Protein AF-A0A1A9QBC2-F1 (afdb_monomer_lite)

InterPro domains:
  IPR000055 Type I restriction modification DNA specificity domain [PF01420] (8-85)
  IPR044946 Type I restriction modification DNA specificity domain superfamily [G3DSA:3.90.220.20] (1-100)
  IPR051212 Type I restriction enzyme S subunit [PTHR43140] (9-100)

Foldseek 3Di:
DDDPDDDDDDPADVLLVVVQCPDPLVVVQQCVPDDDDDDDPRDVVSNVPDDDDGDDRVVSVVVSVVVVVVCCQDPPCVHHPVVVVVVVVVVVVVVVVVVVD

Sequence (101 aa):
MGGDIVIMKHNQNPKYLAYTLSTGDALLQKTKGKIKSKVVHSNIDQIKKLIIPIPSLEKQQEIVNLLDKFWELSNSIKGGLPAEILLRKHQYKYYRDKLLI

Structure (mmCIF, N/CA/C/O backbone):
data_AF-A0A1A9QBC2-F1
#
_entry.id   AF-A0A1A9QBC2-F1
#
loop_
_atom_site.group_PDB
_atom_site.id
_atom_site.type_symbol
_atom_site.label_atom_id
_atom_site.label_alt_id
_atom_site.label_comp_id
_atom_site.label_asym_id
_atom_site.label_entity_id
_atom_site.label_seq_id
_atom_site.pdbx_PDB_ins_code
_atom_site.Cartn_x
_atom_site.Cartn_y
_atom_site.Cartn_z
_atom_site.occupancy
_atom_site.B_iso_or_equiv
_atom_site.auth_seq_id
_atom_site.auth_comp_id
_atom_site.auth_asym_id
_atom_site.auth_atom_id
_atom_site.pdbx_PDB_model_num
ATOM 1 N N . MET A 1 1 ? -10.029 -29.150 6.532 1.00 40.44 1 MET A N 1
ATOM 2 C CA . MET A 1 1 ? -9.437 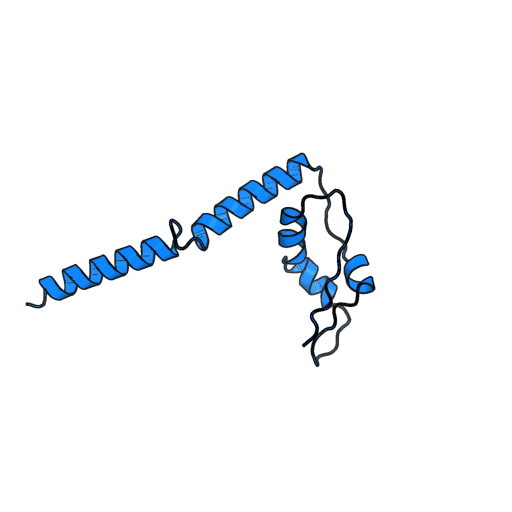-27.886 7.017 1.00 40.44 1 MET A CA 1
ATOM 3 C C . MET A 1 1 ? -10.530 -26.829 6.963 1.00 40.44 1 MET A C 1
ATOM 5 O O . MET A 1 1 ? -10.658 -26.148 5.955 1.00 40.44 1 MET A O 1
ATOM 9 N N . GLY A 1 2 ? -11.418 -26.814 7.962 1.00 39.44 2 GLY A N 1
ATOM 10 C CA . GLY A 1 2 ? -12.550 -25.886 8.002 1.00 39.44 2 GLY A CA 1
ATOM 11 C C . GLY A 1 2 ? -12.033 -24.489 8.311 1.00 39.44 2 GLY A C 1
ATOM 12 O O . GLY A 1 2 ? -11.483 -24.270 9.384 1.00 39.44 2 GLY A O 1
ATOM 13 N N . GLY A 1 3 ? -12.110 -23.584 7.340 1.00 52.16 3 GLY A N 1
ATOM 14 C CA . GLY A 1 3 ? -11.843 -22.175 7.584 1.00 52.16 3 GLY A CA 1
ATOM 15 C C . GLY A 1 3 ? -13.055 -21.584 8.283 1.00 52.16 3 GLY A C 1
ATOM 16 O O . GLY A 1 3 ? -14.096 -21.430 7.650 1.00 52.16 3 GLY A O 1
ATOM 17 N N . ASP A 1 4 ? -12.938 -21.283 9.572 1.00 57.69 4 ASP A N 1
ATOM 18 C CA . ASP A 1 4 ? -13.971 -20.541 10.286 1.00 57.69 4 ASP A CA 1
ATOM 19 C C . ASP A 1 4 ? -14.115 -19.155 9.636 1.00 57.69 4 ASP A C 1
ATOM 21 O O . ASP A 1 4 ? -13.225 -18.305 9.729 1.00 57.69 4 ASP A O 1
ATOM 25 N N . ILE A 1 5 ? -15.226 -18.928 8.929 1.00 60.03 5 ILE A N 1
ATOM 26 C CA . ILE A 1 5 ? -15.552 -17.621 8.354 1.00 60.03 5 ILE A CA 1
ATOM 27 C C . ILE A 1 5 ? -16.217 -16.792 9.450 1.00 60.03 5 ILE A C 1
ATOM 29 O O . ILE A 1 5 ? -17.353 -17.048 9.844 1.00 60.03 5 ILE A O 1
ATOM 33 N N . VAL A 1 6 ? -15.516 -15.769 9.931 1.00 63.97 6 VAL A N 1
ATOM 34 C CA . VAL A 1 6 ? -16.063 -14.811 10.897 1.00 63.97 6 VAL A CA 1
ATOM 35 C C . VAL A 1 6 ? -16.563 -13.581 10.147 1.00 63.97 6 VAL A C 1
ATOM 37 O O . VAL A 1 6 ? -15.772 -12.800 9.621 1.00 63.97 6 VAL A O 1
ATOM 40 N N . ILE A 1 7 ? -17.882 -13.384 10.124 1.00 66.44 7 ILE A N 1
ATOM 41 C CA . ILE A 1 7 ? -18.515 -12.192 9.546 1.00 66.44 7 ILE A CA 1
ATOM 42 C C . ILE A 1 7 ? -18.709 -11.160 10.662 1.00 66.44 7 ILE A C 1
ATOM 44 O O . ILE A 1 7 ? -19.556 -11.329 11.539 1.00 66.44 7 ILE A O 1
ATOM 48 N N . MET A 1 8 ? -17.932 -10.076 10.636 1.00 68.56 8 MET A N 1
ATOM 49 C CA . MET A 1 8 ? -18.098 -8.940 11.549 1.00 68.56 8 MET A CA 1
ATOM 50 C C . MET A 1 8 ? -18.906 -7.836 10.865 1.00 68.56 8 MET A C 1
ATOM 52 O O . MET A 1 8 ? -18.471 -7.275 9.864 1.00 68.56 8 MET A O 1
ATOM 56 N N . LYS A 1 9 ? -20.082 -7.506 11.410 1.00 73.62 9 LYS A N 1
ATOM 57 C CA . LYS A 1 9 ? -20.885 -6.370 10.935 1.00 73.62 9 LYS A CA 1
ATOM 58 C C . LYS A 1 9 ? -20.292 -5.061 11.466 1.00 73.62 9 LYS A C 1
ATOM 60 O O . LYS A 1 9 ? -20.170 -4.894 12.677 1.00 73.62 9 LYS A O 1
ATOM 65 N N . HIS A 1 10 ? -19.950 -4.137 10.572 1.00 78.69 10 HIS A N 1
ATOM 66 C CA . HIS A 1 10 ? -19.470 -2.794 10.906 1.00 78.69 10 HIS A CA 1
ATOM 67 C C . HIS A 1 10 ? -19.904 -1.783 9.838 1.00 78.69 10 HIS A C 1
ATOM 69 O O . HIS A 1 10 ? -20.187 -2.159 8.705 1.00 78.69 10 HIS A O 1
ATOM 75 N N . ASN A 1 11 ? -19.891 -0.493 10.184 1.00 85.00 11 ASN A N 1
ATOM 76 C CA . ASN A 1 11 ? -20.164 0.607 9.248 1.00 85.00 11 ASN A CA 1
ATOM 77 C C . ASN A 1 11 ? -18.885 1.233 8.644 1.00 85.00 11 ASN A C 1
ATOM 79 O O . ASN A 1 11 ? -18.945 2.276 8.009 1.00 85.00 11 ASN A O 1
ATOM 83 N N . GLN A 1 12 ? -17.710 0.647 8.902 1.00 86.94 12 GLN A N 1
ATOM 84 C CA . GLN A 1 12 ? -16.413 1.170 8.441 1.00 86.94 12 GLN A CA 1
ATOM 85 C C . GLN A 1 12 ? -16.033 0.679 7.038 1.00 86.94 12 GLN A C 1
ATOM 87 O O . GLN A 1 12 ? -16.554 -0.336 6.574 1.00 86.94 12 GLN A O 1
ATOM 92 N N . ASN A 1 13 ? -15.085 1.358 6.382 1.00 86.69 13 ASN A N 1
ATOM 93 C CA . ASN A 1 13 ? -14.583 0.940 5.076 1.00 86.69 13 ASN A CA 1
ATOM 94 C C . ASN A 1 13 ? -13.860 -0.427 5.187 1.00 86.69 13 ASN A C 1
ATOM 96 O O . ASN A 1 13 ? -12.881 -0.549 5.930 1.00 86.69 13 ASN A O 1
ATOM 100 N N . PRO A 1 14 ? -14.295 -1.465 4.448 1.00 87.38 14 PRO A N 1
ATOM 101 C CA . PRO A 1 14 ? -13.738 -2.812 4.577 1.00 87.38 14 PRO A CA 1
ATOM 102 C C . PRO A 1 14 ? -12.276 -2.902 4.122 1.00 87.38 14 PRO A C 1
ATOM 104 O O . PRO A 1 14 ? -11.498 -3.644 4.722 1.00 87.38 14 PRO A O 1
ATOM 107 N N . LYS A 1 15 ? -11.865 -2.121 3.112 1.00 88.81 15 LYS A N 1
ATOM 108 C CA . LYS A 1 15 ? -10.461 -2.065 2.676 1.00 88.81 15 LYS A CA 1
ATOM 109 C C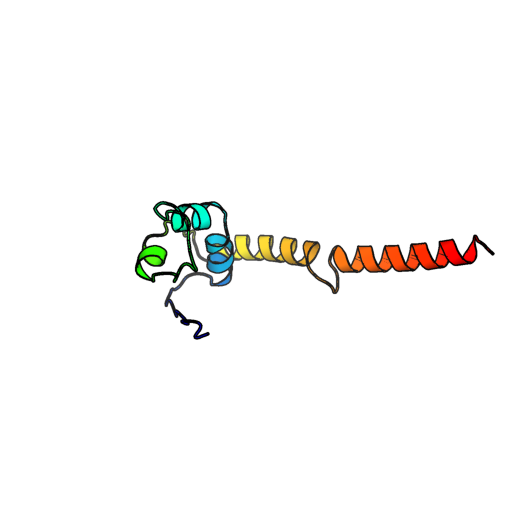 . L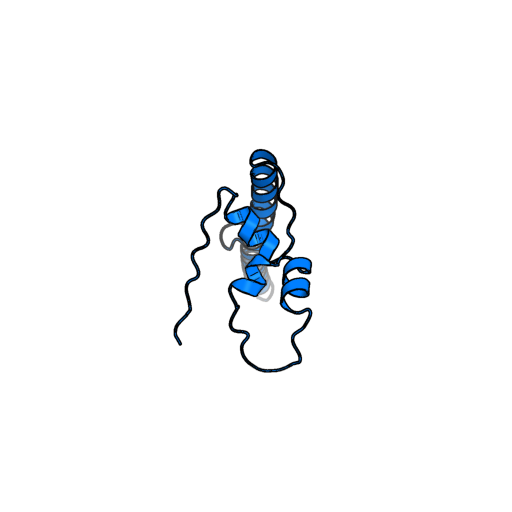YS A 1 15 ? -9.584 -1.403 3.730 1.00 88.81 15 LYS A C 1
ATOM 111 O O . LYS A 1 15 ? -8.488 -1.882 3.997 1.00 88.81 15 LYS A O 1
ATOM 116 N N . TYR A 1 16 ? -10.084 -0.350 4.378 1.00 90.19 16 TYR A N 1
ATOM 117 C CA . TYR A 1 16 ? -9.376 0.286 5.489 1.00 90.19 16 TYR A CA 1
ATOM 118 C C . TYR A 1 16 ? -9.140 -0.708 6.633 1.00 90.19 16 TYR A C 1
ATOM 120 O O . TYR A 1 16 ? -8.026 -0.819 7.144 1.00 90.19 16 TYR A O 1
ATOM 128 N N . LEU A 1 17 ? -10.160 -1.489 6.999 1.00 86.25 17 LEU A N 1
ATOM 129 C CA . LEU A 1 17 ? -10.005 -2.538 8.007 1.00 86.25 17 LEU A CA 1
ATOM 130 C C . LEU A 1 17 ? -9.028 -3.632 7.569 1.00 86.25 17 LEU A C 1
ATOM 132 O O . LEU A 1 17 ? -8.211 -4.065 8.374 1.00 86.25 17 LEU A O 1
ATOM 136 N N . ALA A 1 18 ? -9.055 -4.051 6.302 1.00 86.69 18 ALA A N 1
ATOM 137 C CA . ALA A 1 18 ? -8.093 -5.020 5.783 1.00 86.69 18 ALA A CA 1
ATOM 138 C C . ALA A 1 18 ? -6.649 -4.503 5.902 1.00 86.69 18 ALA A C 1
ATOM 140 O O . ALA A 1 18 ? -5.795 -5.203 6.451 1.00 86.69 18 ALA A O 1
ATOM 141 N N . TYR A 1 19 ? -6.394 -3.260 5.478 1.00 87.31 19 TYR A N 1
ATOM 142 C CA . TYR A 1 19 ? -5.079 -2.633 5.603 1.00 87.31 19 TYR A CA 1
ATOM 143 C C . TYR A 1 19 ? -4.652 -2.494 7.070 1.00 87.31 19 TYR A C 1
ATOM 145 O O . TYR A 1 19 ? -3.575 -2.957 7.436 1.00 87.31 19 TYR A O 1
ATOM 153 N N . THR A 1 20 ? -5.505 -1.955 7.943 1.00 84.06 20 THR A N 1
ATOM 154 C CA . THR A 1 20 ? -5.164 -1.744 9.365 1.00 84.06 20 THR A CA 1
ATOM 155 C C . THR A 1 20 ? -4.951 -3.042 10.143 1.00 84.06 20 THR A C 1
ATOM 157 O O . THR A 1 20 ? -4.047 -3.119 10.973 1.00 84.06 20 THR A O 1
ATOM 160 N N . LEU A 1 21 ? -5.726 -4.091 9.858 1.00 80.00 21 LEU A N 1
ATOM 161 C CA . LEU A 1 21 ? -5.558 -5.407 10.483 1.00 80.00 21 LEU A CA 1
ATOM 162 C C . LEU A 1 21 ? -4.325 -6.163 9.975 1.00 80.00 21 LEU A C 1
ATOM 164 O O . LEU A 1 21 ? -3.909 -7.131 10.626 1.00 80.00 21 LEU A O 1
ATOM 168 N N . SER A 1 22 ? -3.778 -5.742 8.832 1.00 77.12 22 SER A N 1
ATOM 169 C CA . SER A 1 22 ? -2.529 -6.248 8.259 1.00 77.12 22 SER A CA 1
ATOM 170 C C . SER A 1 22 ? -1.283 -5.495 8.745 1.00 77.12 22 SER A C 1
ATOM 172 O O . SER A 1 22 ? -0.170 -5.983 8.559 1.00 77.12 22 SER A O 1
ATOM 174 N N . THR A 1 23 ? -1.448 -4.348 9.416 1.00 78.00 23 THR A N 1
ATOM 175 C CA . THR A 1 23 ? -0.340 -3.554 9.965 1.00 78.00 23 THR A CA 1
ATOM 176 C C . THR A 1 23 ? 0.380 -4.283 11.106 1.00 78.00 23 THR A C 1
ATOM 178 O O . THR A 1 23 ? -0.229 -5.025 11.884 1.00 78.00 23 THR A O 1
ATOM 181 N N . GLY A 1 24 ? 1.685 -4.017 11.250 1.00 71.00 24 GLY A N 1
ATOM 182 C CA . GLY A 1 24 ? 2.537 -4.584 12.300 1.00 71.00 24 GLY A CA 1
ATOM 183 C C . GLY A 1 24 ? 1.966 -4.421 13.710 1.00 71.00 24 GLY A C 1
ATOM 184 O O . GLY A 1 24 ? 1.960 -5.382 14.470 1.00 71.00 24 GLY A O 1
ATOM 185 N N . ASP A 1 25 ? 1.379 -3.270 14.041 1.00 66.69 25 ASP A N 1
ATOM 186 C CA . ASP A 1 25 ? 0.787 -3.034 15.364 1.00 66.69 25 ASP A CA 1
ATOM 187 C C . ASP A 1 25 ? -0.404 -3.952 15.663 1.00 66.69 25 ASP A C 1
ATOM 189 O O . ASP A 1 25 ? -0.512 -4.493 16.766 1.00 66.69 25 ASP A O 1
ATOM 193 N N . ALA A 1 26 ? -1.269 -4.199 14.675 1.00 67.06 26 ALA A N 1
ATOM 194 C CA . ALA A 1 26 ? -2.378 -5.138 14.816 1.00 67.06 26 ALA A CA 1
ATOM 195 C C . ALA A 1 26 ? -1.868 -6.582 14.961 1.00 67.06 26 ALA A C 1
ATOM 197 O O . ALA A 1 26 ? -2.416 -7.374 15.731 1.00 67.06 26 ALA A O 1
ATOM 198 N N . LEU A 1 27 ? -0.779 -6.935 14.275 1.00 64.69 27 LEU A N 1
ATOM 199 C CA . LEU A 1 27 ? -0.132 -8.238 14.427 1.00 64.69 27 LEU A CA 1
ATOM 200 C C . LEU A 1 27 ? 0.535 -8.395 15.806 1.00 64.69 27 LEU A C 1
ATOM 202 O O . LEU A 1 27 ? 0.415 -9.443 16.444 1.00 64.69 27 LEU A O 1
ATOM 206 N N . LEU A 1 28 ? 1.187 -7.347 16.308 1.00 63.62 28 LEU A N 1
ATOM 207 C CA . LEU A 1 28 ? 1.809 -7.324 17.632 1.00 63.62 28 LEU A CA 1
ATOM 208 C C . LEU A 1 28 ? 0.756 -7.418 18.743 1.00 63.62 28 LEU A C 1
ATOM 210 O O . LEU A 1 28 ? 0.934 -8.166 19.700 1.00 63.62 28 LEU A O 1
ATOM 214 N N . GLN A 1 29 ? -0.387 -6.746 18.599 1.00 60.66 29 GLN A N 1
ATOM 215 C CA . GLN A 1 29 ? -1.515 -6.889 19.525 1.00 60.66 29 GLN A CA 1
ATOM 216 C C . GLN A 1 29 ? -2.129 -8.301 19.489 1.00 60.66 29 GLN A C 1
ATOM 218 O O . GLN A 1 29 ? -2.469 -8.842 20.539 1.00 60.66 29 GLN A O 1
ATOM 223 N N . LYS A 1 30 ? -2.202 -8.949 18.315 1.00 61.41 30 LYS A N 1
ATOM 224 C CA . LYS A 1 30 ? -2.655 -10.352 18.181 1.00 61.41 30 LYS A CA 1
ATOM 225 C C . LYS A 1 30 ? -1.695 -11.374 18.804 1.00 61.41 30 LYS A C 1
ATOM 227 O O . LYS A 1 30 ? -2.126 -12.488 19.130 1.00 61.41 30 LYS A O 1
ATOM 232 N N . THR A 1 31 ? -0.409 -11.032 18.915 1.00 60.56 31 THR A N 1
ATOM 233 C CA . THR A 1 31 ? 0.657 -11.918 19.421 1.00 60.56 31 THR A CA 1
ATOM 234 C C . THR A 1 31 ? 1.048 -11.639 20.875 1.00 60.56 31 THR A C 1
ATOM 236 O O . THR A 1 31 ? 1.571 -12.546 21.527 1.00 60.56 31 THR A O 1
ATOM 239 N N . LYS A 1 32 ? 0.736 -10.455 21.431 1.00 56.53 32 LYS A N 1
ATOM 240 C CA . LYS A 1 32 ? 0.875 -10.153 22.867 1.00 56.53 32 LYS A CA 1
ATOM 241 C C . LYS A 1 32 ? 0.062 -11.160 23.693 1.00 56.53 32 LYS A C 1
ATOM 243 O O . LYS A 1 32 ? -1.163 -11.105 23.740 1.00 56.53 32 LYS A O 1
ATOM 248 N N . GLY A 1 33 ? 0.769 -12.103 24.321 1.00 52.50 33 GLY A N 1
ATOM 249 C CA . GLY A 1 33 ? 0.200 -13.170 25.152 1.00 52.50 33 GLY A CA 1
ATOM 250 C C . GLY A 1 33 ? 0.237 -14.585 24.553 1.00 52.50 33 GLY A C 1
ATOM 251 O O . GLY A 1 33 ? -0.291 -15.498 25.181 1.00 52.50 33 GLY A O 1
ATOM 252 N N . LYS A 1 34 ? 0.845 -14.810 23.375 1.00 50.22 34 LYS A N 1
ATOM 253 C CA . LYS A 1 34 ? 0.984 -16.157 22.782 1.00 50.22 34 LYS A CA 1
ATOM 254 C C . LYS A 1 34 ? 2.415 -16.681 22.899 1.00 50.22 34 LYS A C 1
ATOM 256 O O . LYS A 1 34 ? 3.313 -16.250 22.182 1.00 50.22 34 LYS A O 1
ATOM 261 N N . ILE A 1 35 ? 2.609 -17.640 23.804 1.00 40.38 35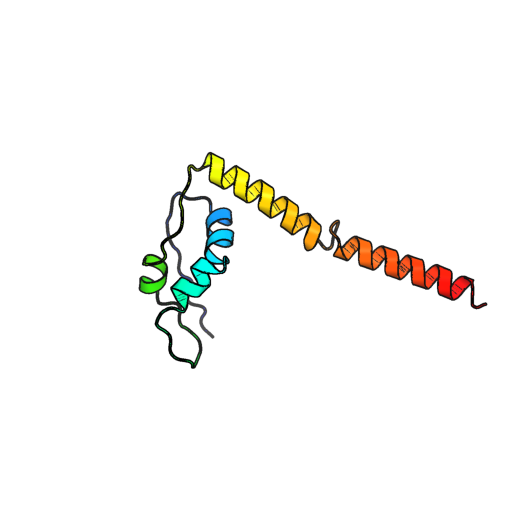 ILE A N 1
ATOM 262 C CA . ILE A 1 35 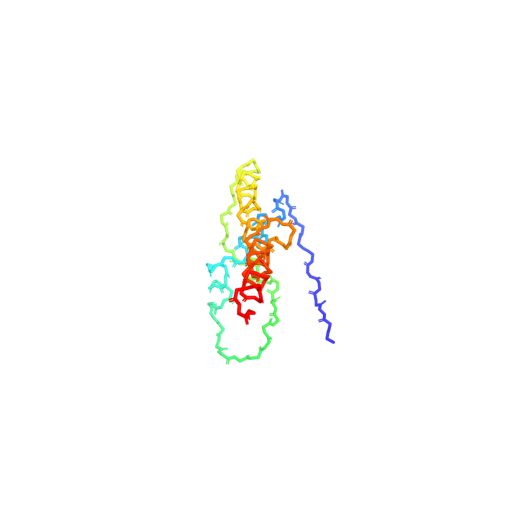? 3.805 -18.489 23.868 1.00 40.38 35 ILE A CA 1
ATOM 263 C C . ILE A 1 35 ? 3.828 -19.355 22.599 1.00 40.38 35 ILE A C 1
ATOM 265 O O . ILE A 1 35 ? 2.793 -19.866 22.173 1.00 40.38 35 ILE A O 1
ATOM 269 N N . LYS A 1 36 ? 5.007 -19.471 21.973 1.00 44.25 36 LYS A N 1
ATOM 270 C CA . LYS A 1 36 ? 5.294 -20.295 20.787 1.00 44.25 36 LYS A CA 1
ATOM 271 C C . LYS A 1 36 ? 4.556 -21.642 20.841 1.00 44.25 36 LYS A C 1
ATOM 273 O O . LYS A 1 36 ? 4.885 -22.448 21.700 1.00 44.25 36 LYS A O 1
ATOM 278 N N . SER A 1 37 ? 3.634 -21.896 19.908 1.00 39.72 37 SER A N 1
ATOM 279 C CA . SER A 1 37 ? 3.443 -23.173 19.187 1.00 39.72 37 SER A CA 1
ATOM 280 C C . SER A 1 37 ? 2.006 -23.308 18.659 1.00 39.72 37 SER A C 1
ATOM 282 O O . SER A 1 37 ? 1.047 -23.091 19.390 1.00 39.72 37 SER A O 1
ATOM 284 N N . LYS A 1 38 ? 1.896 -23.757 17.402 1.00 38.12 38 LYS A N 1
ATOM 285 C CA . LYS A 1 38 ? 0.714 -24.360 16.758 1.00 38.12 38 LYS A CA 1
ATOM 286 C C . LYS A 1 38 ? -0.461 -23.422 16.426 1.00 38.12 38 LYS A C 1
ATOM 288 O O . LYS A 1 38 ? -1.097 -22.845 17.295 1.00 38.12 38 LYS A O 1
ATOM 293 N N . VAL A 1 39 ? -0.719 -23.311 15.116 1.00 42.66 39 VAL A N 1
ATOM 294 C CA . VAL A 1 39 ? -1.905 -22.761 14.423 1.00 42.66 39 VAL A CA 1
ATOM 295 C C . VAL A 1 39 ? -2.863 -21.981 15.327 1.00 42.66 39 VAL A C 1
ATOM 297 O O . VAL A 1 39 ? -3.730 -22.536 16.004 1.00 42.66 39 VAL A O 1
ATOM 300 N N . VAL A 1 40 ? -2.688 -20.663 15.310 1.00 48.66 40 VAL A N 1
ATOM 301 C CA . VAL A 1 40 ? -3.500 -19.722 16.070 1.00 48.66 40 VAL A CA 1
ATOM 302 C C . VAL A 1 40 ? -4.916 -19.715 15.498 1.00 48.66 40 VAL A C 1
ATOM 304 O O . VAL A 1 40 ? -5.186 -19.037 14.508 1.00 48.66 40 VAL A O 1
ATOM 307 N N . HIS A 1 41 ? -5.831 -20.440 16.138 1.00 48.69 41 HIS A N 1
ATOM 308 C CA . HIS A 1 41 ? -7.255 -20.199 15.944 1.00 48.69 41 HIS A CA 1
ATOM 309 C C . HIS A 1 41 ? -7.507 -18.762 16.400 1.00 48.69 41 HIS A C 1
ATOM 311 O O . HIS A 1 41 ? -7.213 -18.390 17.542 1.00 48.69 41 HIS A O 1
ATOM 317 N N . SER A 1 42 ? -7.931 -17.912 15.469 1.00 53.91 42 SER A N 1
ATOM 318 C CA . SER A 1 42 ? -8.201 -16.511 15.763 1.00 53.91 42 SER A CA 1
ATOM 319 C C . SER A 1 42 ? -9.472 -16.444 16.596 1.00 53.91 42 SER A C 1
ATOM 321 O O . SER A 1 42 ? -10.571 -16.386 16.058 1.00 53.91 42 SER A O 1
ATOM 323 N N . ASN A 1 43 ? -9.324 -16.503 17.919 1.00 61.09 43 ASN A N 1
ATOM 324 C CA . ASN A 1 43 ? -10.449 -16.345 18.824 1.00 61.09 43 ASN A CA 1
ATOM 325 C C . ASN A 1 43 ? -11.062 -14.951 18.594 1.00 61.09 43 ASN A C 1
ATOM 327 O O . ASN A 1 43 ? -10.367 -13.935 18.701 1.00 61.09 43 ASN A O 1
ATOM 331 N N . ILE A 1 44 ? -12.350 -14.912 18.247 1.00 61.69 44 ILE A N 1
ATOM 332 C CA . ILE A 1 44 ? -13.121 -13.699 17.930 1.00 61.69 44 ILE A CA 1
ATOM 333 C C . ILE A 1 44 ? -12.972 -12.656 19.044 1.00 61.69 44 ILE A C 1
ATOM 335 O O . ILE A 1 44 ? -12.849 -11.461 18.771 1.00 61.69 44 ILE A O 1
ATOM 339 N N . ASP A 1 45 ? -12.887 -13.104 20.296 1.00 64.12 45 ASP A N 1
ATOM 340 C CA . ASP A 1 45 ? -12.728 -12.232 21.460 1.00 64.12 45 ASP A CA 1
ATOM 341 C C . ASP A 1 45 ? -11.375 -11.518 21.510 1.00 64.12 45 ASP A C 1
ATOM 343 O O . ASP A 1 45 ? -11.270 -10.437 22.085 1.00 64.12 45 ASP A O 1
ATOM 347 N N . GLN A 1 46 ? -10.330 -12.081 20.897 1.00 64.12 46 GLN A N 1
ATOM 348 C CA . GLN A 1 46 ? -9.041 -11.399 20.767 1.00 64.12 46 GLN A CA 1
ATOM 349 C C . GLN A 1 46 ? -9.062 -10.371 19.641 1.00 64.12 46 GLN A C 1
ATOM 351 O O . GLN A 1 46 ? -8.450 -9.316 19.778 1.00 64.12 46 GLN A O 1
ATOM 356 N N . ILE A 1 47 ? -9.797 -10.642 18.557 1.00 65.88 47 ILE A N 1
ATOM 357 C CA . ILE A 1 47 ? -9.959 -9.666 17.476 1.00 65.88 47 ILE A CA 1
ATOM 358 C C . ILE A 1 47 ? -10.775 -8.462 17.962 1.00 65.88 47 ILE A C 1
ATOM 360 O O . ILE A 1 47 ? -10.395 -7.331 17.686 1.00 65.88 47 ILE A O 1
ATOM 364 N N . LYS A 1 48 ? -11.834 -8.678 18.754 1.00 67.88 48 LYS A N 1
ATOM 365 C CA . LYS A 1 48 ? -12.627 -7.590 19.360 1.00 67.88 48 LYS A CA 1
ATOM 366 C C . LYS A 1 48 ? -11.824 -6.682 20.300 1.00 67.88 48 LYS A C 1
ATOM 368 O O . LYS A 1 48 ? -12.228 -5.549 20.526 1.00 67.88 48 LYS A O 1
ATOM 373 N N . LYS A 1 49 ? -10.715 -7.174 20.861 1.00 69.06 49 LYS A N 1
ATOM 374 C CA . LYS A 1 49 ? -9.833 -6.420 21.769 1.00 69.06 49 LYS A CA 1
ATOM 375 C C . LYS A 1 49 ? -8.761 -5.602 21.042 1.00 69.06 49 LYS A C 1
ATOM 377 O O . LYS A 1 49 ? -8.030 -4.874 21.707 1.00 69.06 49 LYS A O 1
ATOM 382 N N . LEU A 1 50 ? -8.642 -5.724 19.715 1.00 71.62 50 LEU A N 1
ATOM 383 C CA . LEU A 1 50 ? -7.720 -4.900 18.935 1.00 71.62 50 LEU A CA 1
ATOM 384 C C . LEU A 1 50 ? -8.139 -3.438 19.006 1.00 71.62 50 LEU A C 1
ATOM 386 O O . LEU A 1 50 ? -9.262 -3.079 18.657 1.00 71.62 50 LEU A O 1
ATOM 390 N N . ILE A 1 51 ? -7.196 -2.598 19.408 1.00 75.44 51 ILE A N 1
ATOM 391 C CA . ILE A 1 51 ? -7.362 -1.154 19.378 1.00 75.44 51 ILE A CA 1
ATOM 392 C C . ILE A 1 51 ? -6.786 -0.681 18.050 1.00 75.44 51 ILE A C 1
ATOM 394 O O . ILE A 1 51 ? -5.573 -0.748 17.829 1.00 75.44 51 ILE A O 1
ATOM 398 N N . ILE A 1 52 ? -7.673 -0.225 17.170 1.00 80.31 52 ILE A N 1
ATOM 399 C CA . ILE A 1 52 ? -7.327 0.389 15.889 1.00 80.31 52 ILE A CA 1
ATOM 400 C C . ILE A 1 52 ? -7.878 1.818 15.835 1.00 80.31 52 ILE A C 1
ATOM 402 O O . ILE A 1 52 ? -8.961 2.074 16.369 1.00 80.31 52 ILE A O 1
ATOM 406 N N . PRO A 1 53 ? -7.163 2.761 15.200 1.00 82.12 53 PRO A N 1
ATOM 407 C CA . PRO A 1 53 ? -7.712 4.082 14.942 1.00 82.12 53 PRO A CA 1
ATOM 408 C C . PRO A 1 53 ? -8.867 3.972 13.941 1.00 82.12 53 PRO A C 1
ATOM 410 O O . PRO A 1 53 ? -8.757 3.285 12.929 1.00 82.12 53 PRO A O 1
ATOM 413 N N . ILE A 1 54 ? -9.974 4.660 14.218 1.00 86.69 54 ILE A N 1
ATOM 414 C CA . ILE A 1 54 ? -11.124 4.747 13.309 1.00 86.69 54 ILE A CA 1
ATOM 415 C C . ILE A 1 54 ? -11.374 6.231 13.005 1.00 86.69 54 ILE A C 1
ATOM 417 O O . ILE A 1 54 ? -12.062 6.904 13.773 1.00 86.69 54 ILE A O 1
ATOM 421 N N . PRO A 1 55 ? -10.779 6.777 11.928 1.00 89.44 55 PRO A N 1
ATOM 422 C CA . PRO A 1 55 ? -11.043 8.145 11.486 1.00 89.44 55 PRO A CA 1
ATOM 423 C C . PRO A 1 55 ? -12.417 8.247 10.795 1.00 89.44 55 PRO A C 1
ATOM 425 O O . PRO A 1 55 ? -13.115 7.246 10.643 1.00 89.44 55 PRO A O 1
ATOM 428 N N . SER A 1 56 ? -12.822 9.442 10.351 1.00 94.00 56 SER A N 1
ATOM 429 C CA . SER A 1 56 ? -14.064 9.622 9.579 1.00 94.00 56 SER A CA 1
ATOM 430 C C . SER A 1 56 ? -14.060 8.803 8.280 1.00 94.00 56 SER A C 1
ATOM 432 O O . SER A 1 56 ? -12.998 8.505 7.731 1.00 94.00 56 SER A O 1
ATOM 434 N N . LEU A 1 57 ? -15.245 8.456 7.765 1.00 92.62 57 LEU A N 1
ATOM 435 C CA . LEU A 1 57 ? -15.382 7.644 6.547 1.00 92.62 57 LEU A CA 1
ATOM 436 C C . LEU A 1 57 ? -14.676 8.265 5.333 1.00 92.62 57 LEU A C 1
ATOM 438 O O . LEU A 1 57 ? -14.036 7.547 4.569 1.00 92.62 57 LEU A O 1
ATOM 442 N N . GLU A 1 58 ? -14.725 9.591 5.194 1.00 93.56 58 GLU A N 1
ATOM 443 C CA . GLU A 1 58 ? -14.011 10.317 4.135 1.00 93.56 58 GLU A CA 1
ATOM 444 C C . GLU A 1 58 ? -12.498 10.096 4.224 1.00 93.56 58 GLU A C 1
ATOM 446 O O . GLU A 1 58 ? -11.872 9.666 3.257 1.00 93.56 58 GLU A O 1
ATOM 451 N N . LYS A 1 59 ? -11.916 10.267 5.418 1.00 91.94 59 LYS A N 1
ATOM 452 C CA . LYS A 1 59 ? -10.486 10.021 5.644 1.00 91.94 59 LYS A CA 1
ATOM 453 C C . LYS A 1 59 ? -10.110 8.562 5.416 1.00 91.94 59 LYS A C 1
ATOM 455 O O . LYS A 1 59 ? -9.038 8.281 4.890 1.00 91.94 59 LYS A O 1
ATOM 460 N N . GLN A 1 60 ? -10.974 7.616 5.787 1.00 92.12 60 GLN A N 1
ATOM 461 C CA . GLN A 1 60 ? -10.740 6.203 5.476 1.00 92.12 60 GLN A CA 1
ATOM 462 C C . GLN A 1 60 ? -10.657 5.978 3.967 1.00 92.12 60 GLN A C 1
ATOM 464 O O . GLN A 1 60 ? -9.778 5.247 3.515 1.00 92.12 60 GLN A O 1
ATOM 469 N N . GLN A 1 61 ? -11.537 6.614 3.190 1.00 94.00 61 GLN A N 1
ATOM 470 C CA . GLN A 1 61 ? -11.527 6.501 1.736 1.00 94.00 61 GLN A CA 1
ATOM 471 C C . GLN A 1 61 ? -10.268 7.118 1.119 1.00 94.00 61 GLN A C 1
ATOM 473 O O . GLN A 1 61 ? -9.676 6.512 0.229 1.00 94.00 61 GLN A O 1
ATOM 478 N N . GLU A 1 62 ? -9.824 8.277 1.604 1.00 95.06 62 GLU A N 1
ATOM 479 C CA . GLU A 1 62 ? -8.567 8.897 1.169 1.00 95.06 62 GLU A CA 1
ATOM 480 C C . GLU A 1 62 ? -7.363 7.985 1.425 1.00 95.06 62 GLU A C 1
ATOM 482 O O . GLU A 1 62 ? -6.561 7.745 0.519 1.00 95.06 62 GLU A O 1
ATOM 487 N N . ILE A 1 63 ? -7.270 7.419 2.634 1.00 93.31 63 ILE A N 1
ATOM 488 C CA . ILE A 1 63 ? -6.202 6.485 3.008 1.00 93.31 63 ILE A CA 1
ATOM 489 C C . ILE A 1 63 ? -6.230 5.255 2.099 1.00 93.31 63 ILE A C 1
ATOM 491 O O . ILE A 1 63 ? -5.196 4.862 1.563 1.00 93.31 63 ILE A O 1
ATOM 495 N N . VAL A 1 64 ? -7.408 4.662 1.890 1.00 94.19 64 VAL A N 1
ATOM 496 C CA . VAL A 1 64 ? -7.569 3.493 1.015 1.00 94.19 64 VAL A CA 1
ATOM 497 C C . VAL A 1 64 ? -7.158 3.818 -0.416 1.00 94.19 64 VAL A C 1
ATOM 499 O O . VAL A 1 64 ? -6.414 3.050 -1.010 1.00 94.19 64 VAL A O 1
ATOM 502 N N . ASN A 1 65 ? -7.577 4.962 -0.957 1.00 94.81 65 ASN A N 1
ATOM 503 C CA . ASN A 1 65 ? -7.222 5.367 -2.317 1.00 94.81 65 ASN A CA 1
ATOM 504 C C . ASN A 1 65 ? -5.709 5.534 -2.487 1.00 94.81 65 ASN A C 1
ATOM 506 O O . ASN A 1 65 ? -5.158 5.175 -3.526 1.00 94.81 65 ASN A O 1
ATOM 510 N N . LEU A 1 66 ? -5.033 6.091 -1.481 1.00 95.00 66 LEU A N 1
ATOM 511 C CA . LEU A 1 66 ? -3.583 6.237 -1.497 1.00 95.00 66 LEU A CA 1
ATOM 512 C C . LEU A 1 66 ? -2.890 4.869 -1.456 1.00 95.00 66 LEU A C 1
ATOM 514 O O . LEU A 1 66 ? -2.017 4.599 -2.279 1.00 95.00 66 LEU A O 1
ATOM 518 N N . LEU A 1 67 ? -3.299 3.997 -0.531 1.00 92.69 67 LEU A N 1
ATOM 519 C CA . LEU A 1 67 ? -2.723 2.660 -0.376 1.00 92.69 67 LEU A CA 1
ATOM 520 C C . LEU A 1 67 ? -2.968 1.776 -1.603 1.00 92.69 67 LEU A C 1
ATOM 522 O O . LEU A 1 67 ? -2.044 1.097 -2.044 1.00 92.69 67 LEU A O 1
ATOM 526 N N . ASP A 1 68 ? -4.161 1.835 -2.196 1.00 92.56 68 ASP A N 1
ATOM 527 C CA . ASP A 1 68 ? -4.499 1.088 -3.410 1.00 92.56 68 ASP A CA 1
ATOM 528 C C . ASP A 1 68 ? -3.599 1.506 -4.584 1.00 92.56 68 ASP A C 1
ATOM 530 O O . ASP A 1 68 ? -3.099 0.638 -5.296 1.00 92.56 68 ASP A O 1
ATOM 534 N N . LYS A 1 69 ? -3.303 2.806 -4.746 1.00 93.00 69 LYS A N 1
ATOM 535 C CA . LYS A 1 69 ? -2.367 3.290 -5.780 1.00 93.00 69 LYS A CA 1
ATOM 536 C C . LYS A 1 69 ? -0.954 2.739 -5.587 1.00 93.00 69 LYS A C 1
ATOM 538 O O . LYS A 1 69 ? -0.322 2.311 -6.551 1.00 93.00 69 LYS A O 1
ATOM 543 N N . PHE A 1 70 ? -0.450 2.732 -4.352 1.00 92.50 70 PHE A N 1
ATOM 544 C CA . PHE A 1 70 ? 0.863 2.151 -4.056 1.00 92.50 70 PHE A CA 1
ATOM 545 C C . PHE A 1 70 ? 0.883 0.643 -4.292 1.00 92.50 70 PHE A C 1
ATOM 547 O O . PHE A 1 70 ? 1.840 0.114 -4.862 1.00 92.50 70 PHE A O 1
ATOM 554 N N . TRP A 1 71 ? -0.175 -0.048 -3.873 1.00 90.75 71 TRP A N 1
ATOM 555 C CA . TRP A 1 71 ? -0.304 -1.480 -4.078 1.00 90.75 71 TRP A CA 1
ATOM 556 C C . TRP A 1 71 ? -0.340 -1.827 -5.567 1.00 90.75 71 TRP A C 1
ATOM 558 O O . TRP A 1 71 ? 0.374 -2.734 -5.994 1.00 90.75 71 TRP A O 1
ATOM 568 N N . GLU A 1 72 ? -1.110 -1.079 -6.360 1.00 91.69 72 GLU A N 1
ATOM 569 C CA . GLU A 1 72 ? -1.197 -1.251 -7.807 1.00 91.69 72 GLU A CA 1
ATOM 570 C C . GLU A 1 72 ? 0.171 -1.045 -8.462 1.00 91.69 72 GLU A C 1
ATOM 572 O O . GLU A 1 72 ? 0.640 -1.920 -9.187 1.00 91.69 72 GLU A O 1
ATOM 577 N N . LEU A 1 73 ? 0.870 0.043 -8.137 1.00 92.50 73 LEU A N 1
ATOM 578 C CA . LEU A 1 73 ? 2.196 0.306 -8.691 1.00 92.50 73 LEU A CA 1
ATOM 579 C C . LEU A 1 73 ? 3.213 -0.789 -8.326 1.00 92.50 73 LEU A C 1
ATOM 581 O O . LEU A 1 73 ? 4.012 -1.194 -9.167 1.00 92.50 73 LEU A O 1
ATOM 585 N N . SER A 1 74 ? 3.189 -1.294 -7.091 1.00 90.38 74 SER A N 1
ATOM 586 C CA . SER A 1 74 ? 4.173 -2.276 -6.621 1.00 90.38 74 SER A CA 1
ATOM 587 C C . SER A 1 74 ? 3.884 -3.707 -7.077 1.00 90.38 74 SER A C 1
ATOM 589 O O . SER A 1 74 ? 4.819 -4.461 -7.337 1.00 90.38 74 SER A O 1
ATOM 591 N N . ASN A 1 75 ? 2.613 -4.108 -7.137 1.00 89.00 75 ASN A N 1
ATOM 592 C CA . ASN A 1 75 ? 2.224 -5.518 -7.251 1.00 89.00 75 ASN A CA 1
ATOM 593 C C . ASN A 1 75 ? 1.406 -5.838 -8.506 1.00 89.00 75 ASN A C 1
ATOM 595 O O . ASN A 1 75 ? 1.199 -7.015 -8.807 1.00 89.00 75 ASN A O 1
ATOM 599 N N . SER A 1 76 ? 0.935 -4.835 -9.255 1.00 90.75 76 SER A N 1
ATOM 600 C CA . SER A 1 76 ? 0.147 -5.091 -10.461 1.00 90.75 76 SER A CA 1
ATOM 601 C C . SER A 1 76 ? 0.995 -5.750 -11.543 1.00 90.75 76 SER A C 1
ATOM 603 O O . SER A 1 76 ? 1.970 -5.194 -12.046 1.00 90.75 76 SER A O 1
ATOM 605 N N . ILE A 1 77 ? 0.557 -6.928 -11.975 1.00 85.25 77 ILE A N 1
ATOM 606 C CA . ILE A 1 77 ? 1.153 -7.666 -13.093 1.00 85.25 77 ILE A CA 1
ATOM 607 C C . ILE A 1 77 ? 0.806 -7.067 -14.465 1.00 85.25 77 ILE A C 1
ATOM 609 O O . ILE A 1 77 ? 1.403 -7.462 -15.461 1.00 85.25 77 ILE A O 1
ATOM 613 N N . LYS A 1 78 ? -0.167 -6.146 -14.536 1.00 83.44 78 LYS A N 1
ATOM 614 C CA . LYS A 1 78 ? -0.636 -5.540 -15.797 1.00 83.44 78 LYS A CA 1
ATOM 615 C C . LYS A 1 78 ? -0.088 -4.135 -16.054 1.00 83.44 78 LYS A C 1
ATOM 617 O O . LYS A 1 78 ? -0.182 -3.664 -17.179 1.00 83.44 78 LYS A O 1
ATOM 622 N N . GLY A 1 79 ? 0.486 -3.482 -15.047 1.00 82.56 79 GLY A N 1
ATOM 623 C CA . GLY A 1 79 ? 1.006 -2.118 -15.194 1.00 82.56 79 GLY A CA 1
ATOM 624 C C . GLY A 1 79 ? 1.881 -1.623 -14.045 1.00 82.56 79 GLY A C 1
ATOM 625 O O . GLY A 1 79 ? 2.262 -0.459 -14.044 1.00 82.56 79 GLY A O 1
ATOM 626 N N . GLY A 1 80 ? 2.191 -2.476 -13.068 1.00 90.19 80 GLY A N 1
ATOM 627 C CA . GLY A 1 80 ? 3.112 -2.148 -11.987 1.00 90.19 80 GLY A CA 1
ATOM 628 C C . GLY A 1 80 ? 4.552 -2.545 -12.309 1.00 90.19 80 GLY A C 1
ATOM 629 O O . GLY A 1 80 ? 4.865 -3.067 -13.385 1.00 90.19 80 GLY A O 1
ATOM 630 N N . LEU A 1 81 ? 5.426 -2.372 -11.321 1.00 93.56 81 LEU A N 1
ATOM 631 C CA . LEU A 1 81 ? 6.846 -2.727 -11.386 1.00 93.56 81 LEU A CA 1
ATOM 632 C C . LEU A 1 81 ? 7.117 -4.149 -11.919 1.00 93.56 81 LEU A C 1
ATOM 634 O O . LEU A 1 81 ? 8.037 -4.302 -12.725 1.00 93.56 81 LEU A O 1
ATOM 638 N N . PRO A 1 82 ? 6.347 -5.201 -11.558 1.00 94.25 82 PRO A N 1
ATOM 639 C CA . PRO A 1 82 ? 6.587 -6.543 -12.084 1.00 94.25 82 PRO A CA 1
ATOM 640 C C . PRO A 1 82 ? 6.448 -6.626 -13.609 1.00 94.25 82 PRO A C 1
ATOM 642 O O . PRO A 1 82 ? 7.238 -7.314 -14.259 1.00 94.25 82 PRO A O 1
ATOM 645 N N . ALA A 1 83 ? 5.475 -5.907 -14.180 1.00 93.38 83 ALA A N 1
ATOM 646 C CA . ALA A 1 83 ? 5.252 -5.862 -15.622 1.00 93.38 83 ALA A CA 1
ATOM 647 C C . ALA A 1 83 ? 6.426 -5.179 -16.338 1.00 93.38 83 ALA A C 1
ATOM 649 O O . ALA A 1 83 ? 6.941 -5.691 -17.333 1.00 93.38 83 ALA A O 1
ATOM 650 N N . GLU A 1 84 ? 6.904 -4.061 -15.787 1.00 93.75 84 GLU A N 1
ATOM 651 C CA . GLU A 1 84 ? 8.042 -3.327 -16.338 1.00 93.75 84 GLU A CA 1
ATOM 652 C C . GLU A 1 84 ? 9.343 -4.141 -16.265 1.00 93.75 84 GLU A C 1
ATOM 654 O O . GLU A 1 84 ? 10.094 -4.211 -17.240 1.00 93.75 84 GLU A O 1
ATOM 659 N N . ILE A 1 85 ? 9.599 -4.816 -15.140 1.00 94.94 85 ILE A N 1
ATOM 660 C CA . ILE A 1 85 ? 10.766 -5.693 -14.979 1.00 94.94 85 ILE A CA 1
ATOM 661 C C . ILE A 1 85 ? 10.738 -6.819 -16.015 1.00 94.94 85 ILE A C 1
ATOM 663 O O . ILE A 1 85 ? 11.772 -7.132 -16.611 1.00 94.94 85 ILE A O 1
ATOM 667 N N . LEU A 1 86 ? 9.574 -7.434 -16.239 1.00 95.06 86 LEU A N 1
ATOM 668 C CA . LEU A 1 86 ? 9.422 -8.495 -17.230 1.00 95.06 86 LEU A CA 1
ATOM 669 C C . LEU A 1 86 ? 9.724 -7.969 -18.639 1.00 95.06 86 LEU A C 1
ATOM 671 O O . LEU A 1 86 ? 10.529 -8.568 -19.355 1.00 95.06 86 LEU A O 1
ATOM 675 N N . LEU A 1 87 ? 9.171 -6.809 -18.998 1.00 95.69 87 LEU A N 1
ATOM 676 C CA . LEU A 1 87 ? 9.424 -6.161 -20.284 1.00 95.69 87 LEU A CA 1
ATOM 677 C C . LEU A 1 87 ? 10.917 -5.850 -20.489 1.00 95.69 87 LEU A C 1
ATOM 679 O O . LEU A 1 87 ? 11.484 -6.214 -21.520 1.00 95.69 87 LEU A O 1
ATOM 683 N N . ARG A 1 88 ? 11.586 -5.260 -19.488 1.00 96.06 88 ARG A N 1
ATOM 684 C CA . ARG A 1 88 ? 13.027 -4.951 -19.547 1.00 96.06 88 ARG A CA 1
ATOM 685 C C . ARG A 1 88 ? 13.890 -6.212 -19.643 1.00 96.06 88 ARG A C 1
ATOM 687 O O . ARG A 1 88 ? 14.888 -6.210 -20.359 1.00 96.06 88 ARG A O 1
ATOM 694 N N . LYS A 1 89 ? 13.503 -7.313 -18.987 1.00 96.69 89 LYS A N 1
ATOM 695 C CA . LYS A 1 89 ? 14.183 -8.615 -19.127 1.00 96.69 89 LYS A CA 1
ATOM 696 C C . LYS A 1 89 ? 14.058 -9.177 -20.544 1.00 96.69 89 LYS A C 1
ATOM 698 O O . LYS A 1 89 ? 15.048 -9.667 -21.085 1.00 96.69 89 LYS A O 1
ATOM 703 N N . HIS A 1 90 ? 12.873 -9.091 -21.151 1.00 96.06 90 HIS A N 1
ATOM 704 C CA . HIS A 1 90 ? 12.668 -9.503 -22.542 1.00 96.06 90 HIS A CA 1
ATOM 705 C C . HIS A 1 90 ? 13.501 -8.662 -23.508 1.00 96.06 90 HIS A C 1
ATOM 707 O O . HIS A 1 90 ? 14.189 -9.216 -24.366 1.00 96.06 90 HIS A O 1
ATOM 713 N N . GLN A 1 91 ? 13.494 -7.341 -23.324 1.00 96.00 91 GLN A N 1
ATOM 714 C CA . GLN A 1 91 ? 14.294 -6.416 -24.117 1.00 96.00 91 GLN A CA 1
ATOM 715 C C . GLN A 1 91 ? 15.794 -6.724 -23.997 1.00 96.00 91 GLN A C 1
ATOM 717 O O . GLN A 1 91 ? 16.477 -6.853 -25.011 1.00 96.00 91 GLN A O 1
ATOM 722 N N . TYR A 1 92 ? 16.298 -6.911 -22.774 1.00 95.62 92 TYR A N 1
ATOM 723 C CA . TYR A 1 92 ? 17.692 -7.288 -22.535 1.00 95.62 92 TYR A CA 1
ATOM 724 C C . TYR A 1 92 ? 18.061 -8.593 -23.246 1.00 95.62 92 TYR A C 1
ATOM 726 O O . TYR A 1 92 ? 19.078 -8.643 -23.933 1.00 95.62 92 TYR A O 1
ATOM 734 N N . LYS A 1 93 ? 17.222 -9.632 -23.131 1.00 95.81 93 LYS A N 1
ATOM 735 C CA . LYS A 1 93 ? 17.457 -10.917 -23.802 1.00 95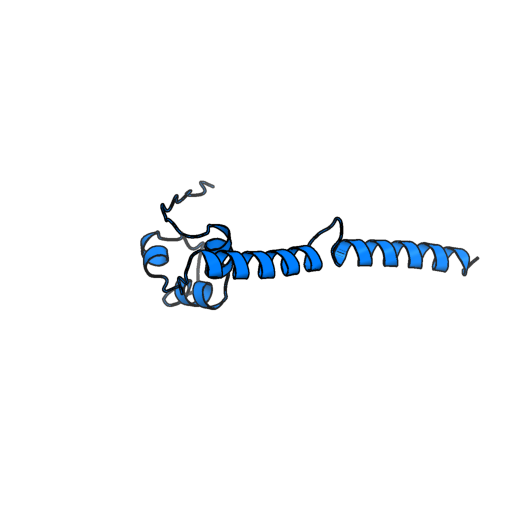.81 93 LYS A CA 1
ATOM 736 C C . LYS A 1 93 ? 17.555 -10.745 -25.320 1.00 95.81 93 LYS A C 1
ATOM 738 O O . LYS A 1 93 ? 18.496 -11.254 -25.916 1.00 95.81 93 LYS A O 1
ATOM 743 N N . TYR A 1 94 ? 16.635 -9.988 -25.921 1.00 95.31 94 TYR A N 1
ATOM 744 C CA . TYR A 1 94 ? 16.641 -9.721 -27.360 1.00 95.31 94 TYR A CA 1
ATOM 745 C C . TYR A 1 94 ? 17.947 -9.057 -27.821 1.00 95.31 94 TYR A C 1
ATOM 747 O O . TYR A 1 94 ? 18.571 -9.519 -28.772 1.00 95.31 94 TYR A O 1
ATOM 755 N N . TYR A 1 95 ? 18.395 -8.001 -27.135 1.00 94.94 95 TYR A N 1
ATOM 756 C CA . TYR A 1 95 ? 19.631 -7.314 -27.520 1.00 94.94 95 TYR A CA 1
ATOM 757 C C . TYR A 1 95 ? 20.887 -8.136 -27.239 1.00 94.94 95 TYR A C 1
ATOM 759 O O . TYR A 1 95 ? 21.802 -8.128 -28.056 1.00 94.94 95 TYR A O 1
ATOM 767 N N . ARG A 1 96 ? 20.925 -8.878 -26.127 1.00 94.62 96 ARG A N 1
ATOM 768 C CA . ARG A 1 96 ? 22.018 -9.806 -25.820 1.00 94.62 96 ARG A CA 1
ATOM 769 C C . ARG A 1 96 ? 22.181 -10.844 -26.929 1.00 94.62 96 ARG A C 1
ATOM 771 O O . ARG A 1 96 ? 23.286 -11.029 -27.421 1.00 94.62 96 ARG A O 1
ATOM 778 N N . ASP A 1 97 ? 21.088 -11.490 -27.328 1.00 93.94 97 ASP A N 1
ATOM 779 C CA . ASP A 1 97 ? 21.114 -12.542 -28.347 1.00 93.94 97 ASP A CA 1
ATOM 780 C C . ASP A 1 97 ? 21.457 -11.969 -29.741 1.00 93.94 97 ASP A C 1
ATOM 782 O O . ASP A 1 97 ? 22.048 -12.665 -30.556 1.00 93.94 97 ASP A O 1
ATOM 786 N N . LYS A 1 98 ? 21.151 -10.689 -30.006 1.00 91.81 98 LYS A N 1
ATOM 787 C CA . LYS A 1 98 ? 21.501 -9.995 -31.260 1.00 91.81 98 LYS A CA 1
ATOM 788 C C . LYS A 1 98 ? 22.972 -9.558 -31.346 1.00 91.81 98 LYS A C 1
ATOM 790 O O . LYS A 1 98 ? 23.491 -9.446 -32.449 1.00 91.81 98 LYS A O 1
ATOM 795 N N . LEU A 1 99 ? 23.610 -9.250 -30.214 1.00 87.44 99 LEU A N 1
ATOM 796 C CA . LEU A 1 99 ? 24.996 -8.754 -30.144 1.00 87.44 99 LEU A CA 1
ATOM 797 C C . LEU A 1 99 ? 26.043 -9.862 -29.959 1.00 87.44 99 LEU A C 1
ATOM 799 O O . LEU A 1 99 ? 27.226 -9.601 -30.143 1.00 87.44 99 LEU A O 1
ATOM 803 N N . LEU A 1 100 ? 25.626 -11.064 -29.551 1.00 76.56 100 LEU A N 1
ATOM 804 C CA . LEU A 1 100 ? 26.491 -12.241 -29.385 1.00 76.56 100 LEU A CA 1
ATOM 805 C C . LEU A 1 100 ? 26.418 -13.207 -30.586 1.00 76.56 100 LEU A C 1
ATOM 807 O O . LEU A 1 100 ? 26.733 -14.388 -30.442 1.00 76.56 100 LEU A O 1
ATOM 811 N N . ILE A 1 101 ? 25.983 -12.697 -31.742 1.00 55.44 101 ILE A N 1
ATOM 812 C CA . ILE A 1 101 ? 26.171 -13.302 -33.071 1.00 55.44 101 ILE A CA 1
ATOM 813 C C . ILE A 1 101 ? 27.474 -12.751 -33.640 1.00 55.44 101 ILE A C 1
ATOM 815 O O . ILE A 1 101 ? 28.255 -13.561 -34.180 1.00 55.44 101 ILE A O 1
#

Organism: NCBI:txid432608

Secondary structure (DSSP, 8-state):
----------SS-HHHHHHHHHSHHHHHHHHTT--S-S-----HHHHTT-------HHHHHHHHHHHHHHHHHHH-TTTSHHHHHHHHHHHHHHHHHHH--

Radius of gyration: 21.02 Å; chains: 1; bounding box: 47×38×58 Å

pLDDT: mean 78.13, std 17.32, range [38.12, 96.69]